Protein AF-A0A832A518-F1 (afdb_monomer)

Structure (mmCIF, N/CA/C/O backbone):
data_AF-A0A832A518-F1
#
_entry.id   AF-A0A832A518-F1
#
loop_
_atom_site.group_PDB
_atom_site.id
_atom_site.type_symbol
_atom_site.label_atom_id
_atom_site.label_alt_id
_atom_site.label_comp_id
_atom_site.label_asym_id
_atom_site.label_entity_id
_atom_site.label_seq_id
_atom_site.pdbx_PDB_ins_code
_atom_site.Cartn_x
_atom_site.Cartn_y
_atom_site.Cartn_z
_atom_site.occupanc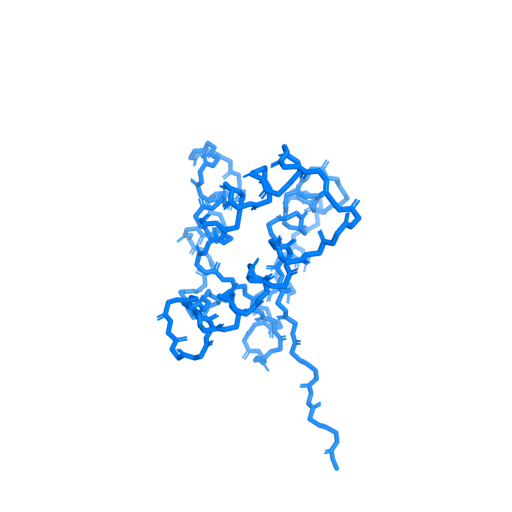y
_atom_site.B_iso_or_equiv
_atom_site.auth_seq_id
_atom_site.auth_comp_id
_atom_site.auth_asym_id
_atom_site.auth_atom_id
_atom_site.pdbx_PDB_model_num
ATOM 1 N N . MET A 1 1 ? 13.938 -24.719 13.598 1.00 45.72 1 MET A N 1
ATOM 2 C CA . MET A 1 1 ? 12.856 -23.749 13.875 1.00 45.72 1 MET A CA 1
ATOM 3 C C . MET A 1 1 ? 12.567 -23.016 12.575 1.00 45.72 1 MET A C 1
ATOM 5 O O . MET A 1 1 ? 13.482 -22.407 12.036 1.00 45.72 1 MET A O 1
ATOM 9 N N . THR A 1 2 ? 11.368 -23.152 12.010 1.00 62.72 2 THR A N 1
ATOM 10 C CA . THR A 1 2 ? 10.971 -22.450 10.779 1.00 62.72 2 THR A CA 1
ATOM 11 C C . THR A 1 2 ? 10.779 -20.971 11.091 1.00 62.72 2 THR A C 1
ATOM 13 O O . THR A 1 2 ? 10.058 -20.624 12.027 1.00 62.72 2 THR A O 1
ATOM 16 N N . ARG A 1 3 ? 11.452 -20.092 10.345 1.00 68.19 3 ARG A N 1
ATOM 17 C CA . ARG A 1 3 ? 11.252 -18.645 10.466 1.00 68.19 3 ARG A CA 1
ATOM 18 C C . ARG A 1 3 ? 9.785 -18.353 10.109 1.00 68.19 3 ARG A C 1
ATOM 20 O O . ARG A 1 3 ? 9.330 -18.887 9.099 1.00 68.19 3 ARG A O 1
ATOM 27 N N . PRO A 1 4 ? 9.034 -17.584 10.915 1.00 73.25 4 PRO A N 1
ATOM 28 C CA . PRO A 1 4 ? 7.655 -17.260 10.574 1.00 73.25 4 PRO A CA 1
ATOM 29 C C . PRO A 1 4 ? 7.622 -16.540 9.223 1.00 73.25 4 PRO A C 1
ATOM 31 O O . PRO A 1 4 ? 8.424 -15.630 8.987 1.00 73.25 4 PRO A O 1
ATOM 34 N N . SER A 1 5 ? 6.730 -16.981 8.335 1.00 88.19 5 SER A N 1
ATOM 35 C CA . SER A 1 5 ? 6.527 -16.351 7.032 1.00 88.19 5 SER A CA 1
ATOM 36 C C . SER A 1 5 ? 6.147 -14.885 7.215 1.00 88.19 5 SER A C 1
ATOM 38 O O . SER A 1 5 ? 5.351 -14.546 8.095 1.00 88.19 5 SER A O 1
ATOM 40 N N . ARG A 1 6 ? 6.730 -14.021 6.384 1.00 93.81 6 ARG A N 1
ATOM 41 C CA . ARG A 1 6 ? 6.369 -12.606 6.296 1.00 93.81 6 ARG A CA 1
ATOM 42 C C . ARG A 1 6 ? 5.565 -12.386 5.028 1.00 93.81 6 ARG A C 1
ATOM 44 O O . ARG A 1 6 ? 5.911 -12.934 3.985 1.00 93.81 6 ARG A O 1
ATOM 51 N N . TYR A 1 7 ? 4.532 -11.570 5.137 1.00 95.75 7 TYR A N 1
ATOM 52 C CA . TYR A 1 7 ? 3.613 -11.250 4.061 1.00 95.75 7 TYR A CA 1
ATOM 53 C C . TYR A 1 7 ? 3.668 -9.757 3.774 1.00 95.75 7 TYR A C 1
ATOM 55 O O . TYR A 1 7 ? 3.688 -8.939 4.699 1.00 95.75 7 TYR A O 1
ATOM 63 N N . LEU A 1 8 ? 3.684 -9.428 2.487 1.00 95.44 8 LEU A N 1
ATOM 64 C CA . LEU A 1 8 ? 3.557 -8.071 1.989 1.00 95.44 8 LEU A CA 1
ATOM 65 C C . LEU A 1 8 ? 2.201 -7.957 1.294 1.00 95.44 8 LEU A C 1
ATOM 67 O O . LEU A 1 8 ? 1.929 -8.710 0.362 1.00 95.44 8 LEU A O 1
ATOM 71 N N . LEU A 1 9 ? 1.338 -7.083 1.801 1.00 96.75 9 LEU A N 1
ATOM 72 C CA . LEU A 1 9 ? -0.003 -6.884 1.267 1.00 96.75 9 LEU A CA 1
ATOM 73 C C . LEU A 1 9 ? 0.005 -5.789 0.209 1.00 96.75 9 LEU A C 1
ATOM 75 O O . LEU A 1 9 ? 0.544 -4.704 0.435 1.00 96.75 9 LEU A O 1
ATOM 79 N N . ASP A 1 10 ? -0.637 -6.093 -0.908 1.00 95.94 10 ASP A N 1
ATOM 80 C CA . ASP A 1 10 ? -0.869 -5.172 -2.011 1.00 95.94 10 ASP A CA 1
ATOM 81 C C . ASP A 1 10 ? -2.131 -4.319 -1.790 1.00 95.94 10 ASP A C 1
ATOM 83 O O . ASP A 1 10 ? -2.989 -4.672 -0.970 1.00 95.94 10 ASP A O 1
ATOM 87 N N . SER A 1 11 ? -2.259 -3.203 -2.513 1.00 94.81 11 SER A N 1
ATOM 88 C CA . SER A 1 11 ? -3.415 -2.302 -2.412 1.00 94.81 11 SER A CA 1
ATOM 89 C C . SER A 1 11 ? -4.735 -3.020 -2.706 1.00 94.81 11 SER A C 1
ATOM 91 O O . SER A 1 11 ? -5.722 -2.806 -1.988 1.00 94.81 11 SER A O 1
ATOM 93 N N . ASP A 1 12 ? -4.737 -3.957 -3.656 1.00 94.75 12 ASP A N 1
ATOM 94 C CA . ASP A 1 12 ? -5.917 -4.738 -4.035 1.00 94.75 12 ASP A CA 1
ATOM 95 C C . ASP A 1 12 ? -6.501 -5.557 -2.879 1.00 94.75 12 ASP A C 1
ATOM 97 O O . ASP A 1 12 ? -7.723 -5.719 -2.804 1.00 94.75 12 ASP A O 1
ATOM 101 N N . VAL A 1 13 ? -5.677 -6.025 -1.933 1.00 95.44 13 VAL A N 1
ATOM 102 C CA . VAL A 1 13 ? -6.160 -6.756 -0.747 1.00 95.44 13 VAL A CA 1
ATOM 103 C C . VAL A 1 13 ? -7.083 -5.864 0.080 1.00 95.44 13 VAL A C 1
ATOM 105 O O . VAL A 1 13 ? -8.167 -6.290 0.478 1.00 95.44 13 VAL A O 1
ATOM 108 N N . PHE A 1 14 ? -6.686 -4.612 0.305 1.00 96.38 14 PHE A N 1
ATOM 109 C CA . PHE A 1 14 ? -7.455 -3.660 1.103 1.00 96.38 14 PHE A CA 1
ATOM 110 C C . PHE A 1 14 ? -8.663 -3.119 0.336 1.00 96.38 14 PHE A C 1
ATOM 112 O O . PHE A 1 14 ? -9.761 -3.027 0.889 1.00 96.38 14 PHE A O 1
ATOM 119 N N . ILE A 1 15 ? -8.481 -2.782 -0.944 1.00 94.62 15 ILE A N 1
ATOM 120 C CA . ILE A 1 15 ? -9.545 -2.235 -1.795 1.00 94.62 15 ILE A CA 1
ATOM 121 C C . ILE A 1 15 ? -10.647 -3.278 -1.997 1.00 94.62 15 ILE A C 1
ATOM 123 O O . ILE A 1 15 ? -11.831 -2.968 -1.846 1.00 94.62 15 ILE A O 1
ATOM 127 N N . THR A 1 16 ? -10.275 -4.527 -2.276 1.00 94.94 16 THR A N 1
ATOM 128 C CA . THR A 1 16 ? -11.238 -5.624 -2.424 1.00 94.94 16 THR A CA 1
ATOM 129 C C . THR A 1 16 ? -11.925 -5.920 -1.099 1.00 94.94 16 THR A C 1
ATOM 131 O O . THR A 1 16 ? -13.148 -6.058 -1.076 1.00 94.94 16 THR A O 1
ATOM 134 N N . ALA A 1 17 ? -11.181 -5.961 0.012 1.00 94.75 17 ALA A N 1
ATOM 135 C CA . ALA A 1 17 ? -11.750 -6.181 1.338 1.00 94.75 17 ALA A CA 1
ATOM 136 C C . ALA A 1 17 ? -12.845 -5.155 1.663 1.00 94.75 17 ALA A C 1
ATOM 138 O O . ALA A 1 17 ? -13.970 -5.559 1.968 1.00 94.75 17 ALA A O 1
ATOM 139 N N . LYS A 1 18 ? -12.568 -3.850 1.502 1.00 94.31 18 LYS A N 1
ATOM 140 C CA . LYS A 1 18 ? -13.552 -2.799 1.821 1.00 94.31 18 LYS A CA 1
ATOM 141 C C . LYS A 1 18 ? -14.801 -2.834 0.935 1.00 94.31 18 LYS A C 1
ATOM 143 O O . LYS A 1 18 ? -15.868 -2.441 1.389 1.00 94.31 18 LYS A O 1
ATOM 148 N N . ASN A 1 19 ? -14.667 -3.275 -0.317 1.00 93.19 19 ASN A N 1
ATOM 149 C CA . ASN A 1 19 ? -15.741 -3.234 -1.312 1.00 93.19 19 ASN A CA 1
ATOM 150 C C . ASN A 1 19 ? -16.555 -4.538 -1.371 1.00 93.19 19 ASN A C 1
ATOM 152 O O . ASN A 1 19 ? -17.519 -4.614 -2.131 1.00 93.19 19 ASN A O 1
ATOM 156 N N . THR A 1 20 ? -16.155 -5.575 -0.629 1.00 90.75 20 THR A N 1
ATOM 157 C CA . THR A 1 20 ? -16.795 -6.897 -0.667 1.00 90.75 20 THR A CA 1
ATOM 158 C C . THR A 1 20 ? -17.189 -7.365 0.737 1.00 90.75 20 THR A C 1
ATOM 160 O O . THR A 1 20 ? -17.945 -6.691 1.429 1.00 90.75 20 THR A O 1
ATOM 163 N N . TYR A 1 21 ? -16.712 -8.532 1.171 1.00 85.81 21 TYR A N 1
ATOM 164 C CA . TYR A 1 21 ? -17.165 -9.218 2.381 1.00 85.81 21 TYR A CA 1
ATOM 165 C C . TYR A 1 21 ? -16.560 -8.660 3.676 1.00 85.81 21 TYR A C 1
ATOM 167 O O . TYR A 1 21 ? -16.995 -9.041 4.760 1.00 85.81 21 TYR A O 1
ATOM 175 N N . TYR A 1 22 ? -15.571 -7.768 3.576 1.00 92.81 22 TYR A N 1
ATOM 176 C CA . TYR A 1 22 ? -14.837 -7.219 4.717 1.00 92.81 22 TYR A CA 1
ATOM 177 C C . TYR A 1 22 ? -14.977 -5.697 4.825 1.00 92.81 22 TYR A C 1
ATOM 179 O O . TYR A 1 22 ? -14.062 -5.015 5.290 1.00 92.81 22 TYR A O 1
ATOM 187 N N . ALA A 1 23 ? -16.119 -5.150 4.398 1.00 94.12 23 ALA A N 1
ATOM 188 C CA . ALA A 1 23 ? -16.446 -3.751 4.646 1.00 94.12 23 ALA A CA 1
ATOM 189 C C . ALA A 1 23 ? -16.334 -3.427 6.150 1.00 94.12 23 ALA A C 1
ATOM 191 O O . ALA A 1 23 ? -16.572 -4.290 7.000 1.00 94.12 23 ALA A O 1
ATOM 192 N N . PHE A 1 24 ? -15.933 -2.198 6.481 1.00 93.81 24 PHE A N 1
ATOM 193 C CA . PHE A 1 24 ? -15.619 -1.791 7.859 1.00 93.81 24 PHE A CA 1
ATOM 194 C C . PHE A 1 24 ? -16.803 -1.949 8.824 1.00 93.81 24 PHE A C 1
ATOM 196 O O . PHE A 1 24 ? -16.611 -2.300 9.987 1.00 93.81 24 PHE A O 1
ATOM 203 N N . ASP A 1 25 ? -18.018 -1.726 8.334 1.00 92.94 25 ASP A N 1
ATOM 204 C CA . ASP A 1 25 ? -19.282 -1.862 9.058 1.00 92.94 25 ASP A CA 1
ATOM 205 C C . ASP A 1 25 ? -19.779 -3.315 9.162 1.00 92.94 25 ASP A C 1
ATOM 207 O O . ASP A 1 25 ? -20.564 -3.633 10.055 1.00 92.94 25 ASP A O 1
ATOM 211 N N . ILE A 1 26 ? -19.302 -4.206 8.289 1.00 93.19 26 ILE A N 1
ATOM 212 C CA . ILE A 1 26 ? -19.688 -5.624 8.257 1.00 93.19 26 ILE A CA 1
ATOM 213 C C . ILE A 1 26 ? -18.706 -6.488 9.057 1.00 93.19 26 ILE A C 1
ATOM 215 O O . ILE A 1 26 ? -19.120 -7.336 9.848 1.00 93.19 26 ILE A O 1
ATOM 219 N N . CYS A 1 27 ? -17.399 -6.309 8.849 1.00 94.88 27 CYS A N 1
ATOM 220 C CA . CYS A 1 27 ? -16.364 -7.159 9.436 1.00 94.88 27 CYS A CA 1
ATOM 221 C C . CYS A 1 27 ? -15.161 -6.340 9.939 1.00 94.88 27 CYS A C 1
ATOM 223 O O . CYS A 1 27 ? -14.064 -6.426 9.379 1.00 94.88 27 CYS A O 1
ATOM 225 N N . PRO A 1 28 ? -15.313 -5.586 11.042 1.00 94.50 28 PRO A N 1
ATOM 226 C CA . PRO A 1 28 ? -14.200 -4.835 11.626 1.00 94.50 28 PRO A CA 1
ATOM 227 C C . PRO A 1 28 ? -13.044 -5.751 12.065 1.00 94.50 28 PRO A C 1
ATOM 229 O O . PRO A 1 28 ? -11.881 -5.363 12.000 1.00 94.50 28 PRO A O 1
ATOM 232 N N . GLY A 1 29 ? -13.343 -7.004 12.434 1.00 96.12 29 GLY A N 1
ATOM 233 C CA . GLY A 1 29 ? -12.346 -7.986 12.872 1.00 96.12 29 GLY A CA 1
ATOM 234 C C . GLY A 1 29 ? -11.264 -8.299 11.832 1.00 96.12 29 GLY A C 1
ATOM 235 O O . GLY A 1 29 ? -10.138 -8.613 12.212 1.00 96.12 29 GLY A O 1
ATOM 236 N N . PHE A 1 30 ? -11.564 -8.167 10.535 1.00 95.94 30 PHE A N 1
ATOM 237 C CA . PHE A 1 30 ? -10.553 -8.298 9.485 1.00 95.94 30 PHE A CA 1
ATOM 238 C C . PHE A 1 30 ? -9.474 -7.215 9.624 1.00 95.94 30 PHE A C 1
ATOM 240 O O . PHE A 1 30 ? -8.287 -7.530 9.689 1.00 95.94 30 PHE A O 1
ATOM 247 N N . TRP A 1 31 ? -9.881 -5.955 9.755 1.00 97.25 31 TRP A N 1
ATOM 248 C CA . TRP A 1 31 ? -8.975 -4.809 9.863 1.00 97.25 31 TRP A CA 1
ATOM 249 C C . TRP A 1 31 ? -8.148 -4.859 11.151 1.00 97.25 31 TRP A C 1
ATOM 251 O O . TRP A 1 31 ? -6.933 -4.659 11.116 1.00 97.25 31 TRP A O 1
ATOM 261 N N . GLU A 1 32 ? -8.770 -5.254 12.264 1.00 97.12 32 GLU A N 1
ATOM 262 C CA . GLU A 1 32 ? -8.066 -5.507 13.527 1.00 97.12 32 GLU A CA 1
ATOM 263 C C . GLU A 1 32 ? -7.028 -6.630 13.400 1.00 97.12 32 GLU A C 1
ATOM 265 O O . GLU A 1 32 ? -5.917 -6.528 13.928 1.00 97.12 32 GLU A O 1
ATOM 270 N N . SER A 1 33 ? -7.344 -7.698 12.657 1.00 96.38 33 SER A N 1
ATOM 271 C CA . SER A 1 33 ? -6.402 -8.798 12.437 1.00 96.38 33 SER A CA 1
ATOM 272 C C . SER A 1 33 ? -5.168 -8.357 11.647 1.00 96.38 33 SER A C 1
ATOM 274 O O . SER A 1 33 ? -4.058 -8.783 11.972 1.00 96.38 33 SER A O 1
ATOM 276 N N . VAL A 1 34 ? -5.320 -7.453 10.672 1.00 97.00 34 VAL A N 1
ATOM 277 C CA . VAL A 1 34 ? -4.187 -6.899 9.913 1.00 97.00 34 VAL A CA 1
ATOM 278 C C . VAL A 1 34 ? -3.222 -6.183 10.859 1.00 97.00 34 VAL A C 1
ATOM 280 O O . VAL A 1 34 ? -2.017 -6.452 10.839 1.00 97.00 34 VAL A O 1
ATOM 283 N N . LEU A 1 35 ? -3.749 -5.329 11.741 1.00 97.50 35 LEU A N 1
ATOM 284 C CA . LEU A 1 35 ? -2.949 -4.613 12.737 1.00 97.50 35 LEU A CA 1
ATOM 285 C C . LEU A 1 35 ? -2.314 -5.573 13.754 1.00 97.50 35 LEU A C 1
ATOM 287 O O . LEU A 1 35 ? -1.136 -5.433 14.095 1.00 97.50 35 LEU A O 1
ATOM 291 N N . HIS A 1 36 ? -3.052 -6.593 14.196 1.00 97.25 36 HIS A N 1
ATOM 292 C CA . HIS A 1 36 ? -2.541 -7.634 15.087 1.00 97.25 36 HIS A CA 1
ATOM 293 C C . HIS A 1 36 ? -1.350 -8.386 14.471 1.00 97.25 36 HIS A C 1
ATOM 295 O O . HIS A 1 36 ? -0.300 -8.538 15.101 1.00 97.25 36 HIS A O 1
ATOM 301 N N . HIS A 1 37 ? -1.476 -8.828 13.221 1.00 96.19 37 HIS A N 1
ATOM 302 C CA . HIS A 1 37 ? -0.414 -9.550 12.523 1.00 96.19 37 HIS A CA 1
ATOM 303 C C . HIS A 1 37 ? 0.793 -8.666 12.195 1.00 96.19 37 HIS A C 1
ATOM 305 O O . HIS A 1 37 ? 1.932 -9.157 12.204 1.00 96.19 37 HIS A O 1
ATOM 311 N N . HIS A 1 38 ? 0.578 -7.368 11.975 1.00 96.81 38 HIS A N 1
ATOM 312 C CA . HIS A 1 38 ? 1.668 -6.404 11.884 1.00 96.81 38 HIS A CA 1
ATOM 313 C C . HIS A 1 38 ? 2.424 -6.262 13.203 1.00 96.81 38 HIS A C 1
ATOM 315 O O . HIS A 1 38 ? 3.652 -6.355 13.218 1.00 96.81 38 HIS A O 1
ATOM 321 N N . LYS A 1 39 ? 1.705 -6.117 14.322 1.00 96.31 39 LYS A N 1
ATOM 322 C CA . LYS A 1 39 ? 2.303 -6.047 15.662 1.00 96.31 39 LYS A CA 1
ATOM 323 C C . LYS A 1 39 ? 3.163 -7.279 15.972 1.00 96.31 39 LYS A C 1
ATOM 325 O O . LYS A 1 39 ? 4.191 -7.160 16.631 1.00 96.31 39 LYS A O 1
ATOM 330 N N . ASN A 1 40 ? 2.784 -8.440 15.438 1.00 95.19 40 ASN A N 1
ATOM 331 C CA . ASN A 1 40 ? 3.545 -9.687 15.553 1.00 95.19 40 ASN A CA 1
ATOM 332 C C . ASN A 1 40 ? 4.690 -9.823 14.525 1.00 95.19 40 ASN A C 1
ATOM 334 O O . ASN A 1 40 ? 5.360 -10.854 14.480 1.00 95.19 40 ASN A O 1
ATOM 338 N N . GLY A 1 41 ? 4.924 -8.814 13.682 1.00 94.88 41 GLY A N 1
ATOM 339 C CA . GLY A 1 41 ? 6.023 -8.779 12.715 1.00 94.88 41 GLY A CA 1
ATOM 340 C C . GLY A 1 41 ? 5.846 -9.707 11.510 1.00 94.88 41 GLY A C 1
ATOM 341 O O . GLY A 1 41 ? 6.845 -10.120 10.913 1.00 94.88 41 GLY A O 1
ATOM 342 N N . THR A 1 42 ? 4.602 -10.058 11.168 1.00 95.94 42 THR A N 1
ATOM 343 C CA . THR A 1 42 ? 4.285 -11.018 10.091 1.00 95.94 42 THR A CA 1
ATOM 344 C C . THR A 1 42 ? 3.654 -10.381 8.860 1.00 95.94 42 THR A C 1
ATOM 346 O O . THR A 1 42 ? 3.825 -10.914 7.770 1.00 95.94 42 THR A O 1
ATOM 349 N N . VAL A 1 43 ? 2.971 -9.245 9.006 1.00 97.25 43 VAL A N 1
ATOM 350 C CA . VAL A 1 43 ? 2.271 -8.557 7.913 1.00 97.25 43 VAL A CA 1
ATOM 351 C C . VAL A 1 43 ? 2.784 -7.128 7.779 1.00 97.25 43 VAL A C 1
ATOM 353 O O . VAL A 1 43 ? 2.961 -6.422 8.775 1.00 97.25 43 VAL A O 1
ATOM 356 N N . PHE A 1 44 ? 3.030 -6.722 6.539 1.00 97.06 44 PHE A N 1
ATOM 357 C CA . PHE A 1 44 ? 3.509 -5.398 6.159 1.00 97.06 44 PHE A CA 1
ATOM 358 C C . PHE A 1 44 ? 2.898 -4.990 4.819 1.00 97.06 44 PHE A C 1
ATOM 360 O O . PHE A 1 44 ? 2.286 -5.805 4.129 1.00 97.06 44 PHE A O 1
ATOM 367 N N . SER A 1 45 ? 3.124 -3.749 4.422 1.00 97.25 45 SER A N 1
ATOM 368 C CA . SER A 1 45 ? 2.936 -3.275 3.052 1.00 97.25 45 SER A CA 1
ATOM 369 C C . SER A 1 45 ? 4.072 -2.308 2.697 1.00 97.25 45 SER A C 1
ATOM 371 O O . SER A 1 45 ? 5.027 -2.183 3.468 1.00 97.25 45 SER A O 1
ATOM 373 N N . ILE A 1 46 ? 4.011 -1.649 1.544 1.00 95.19 46 ILE A N 1
ATOM 374 C CA . ILE A 1 46 ? 5.014 -0.675 1.091 1.00 95.19 46 ILE A CA 1
ATOM 375 C C . ILE A 1 46 ? 4.444 0.740 1.022 1.00 95.19 46 ILE A C 1
ATOM 377 O O . ILE A 1 46 ? 3.236 0.946 0.906 1.00 95.19 46 ILE A O 1
ATOM 381 N N . ASP A 1 47 ? 5.328 1.721 1.093 1.00 93.62 47 ASP A N 1
ATOM 382 C CA . ASP A 1 47 ? 5.035 3.145 0.895 1.00 93.62 47 ASP A CA 1
ATOM 383 C C . ASP A 1 47 ? 4.240 3.458 -0.390 1.00 93.62 47 ASP A C 1
ATOM 385 O O . ASP A 1 47 ? 3.317 4.280 -0.356 1.00 93.62 47 ASP A O 1
ATOM 389 N N . ARG A 1 48 ? 4.521 2.769 -1.502 1.00 91.50 48 ARG A N 1
ATOM 390 C CA . ARG A 1 48 ? 3.759 2.896 -2.753 1.00 91.50 48 ARG A CA 1
ATOM 391 C C . ARG A 1 48 ? 2.291 2.527 -2.545 1.00 91.50 48 ARG A C 1
ATOM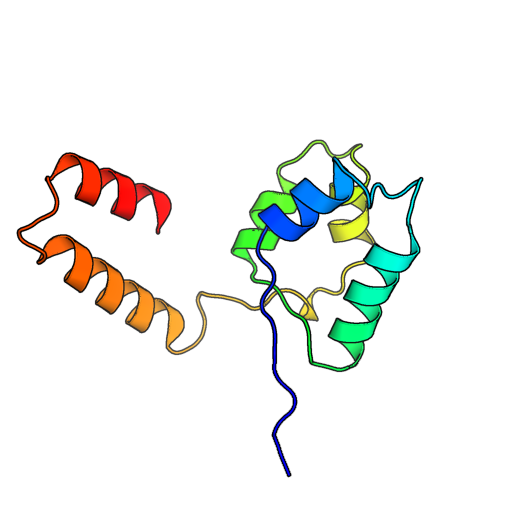 393 O O . ARG A 1 48 ? 1.409 3.320 -2.864 1.00 91.50 48 ARG A O 1
ATOM 400 N N . VAL A 1 49 ? 2.031 1.392 -1.893 1.00 95.19 49 VAL A N 1
ATOM 401 C CA . VAL A 1 49 ? 0.672 0.953 -1.543 1.00 95.19 49 VAL A CA 1
ATOM 402 C C . VAL A 1 49 ? 0.013 1.950 -0.593 1.00 95.19 49 VAL A C 1
ATOM 404 O O . VAL A 1 49 ? -1.150 2.292 -0.785 1.00 95.19 49 VAL A O 1
ATOM 407 N N .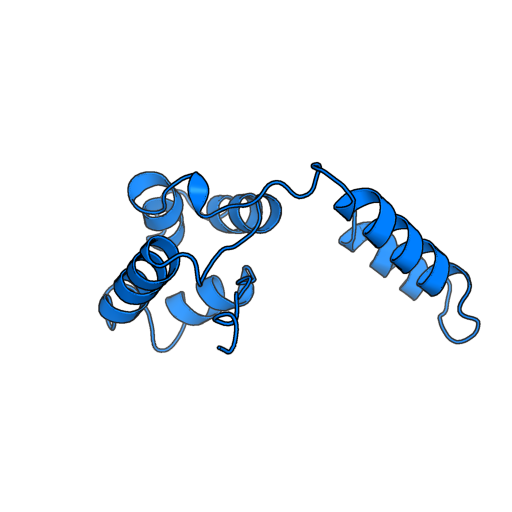 ARG A 1 50 ? 0.735 2.501 0.394 1.00 95.94 50 ARG A N 1
ATOM 408 C CA . ARG A 1 50 ? 0.187 3.573 1.247 1.00 95.94 50 ARG A CA 1
ATOM 409 C C . ARG A 1 50 ? -0.326 4.738 0.408 1.00 95.94 50 ARG A C 1
ATOM 411 O O . ARG A 1 50 ? -1.435 5.208 0.652 1.00 95.94 50 ARG A O 1
ATOM 418 N N . SER A 1 51 ? 0.481 5.194 -0.549 1.00 94.38 51 SER A N 1
ATOM 419 C CA . SER A 1 51 ? 0.156 6.313 -1.437 1.00 94.38 51 SER A CA 1
ATOM 420 C C . SER A 1 51 ? -1.104 6.036 -2.256 1.00 94.38 51 SER A C 1
ATOM 422 O O . SER A 1 51 ? -1.985 6.892 -2.322 1.00 94.38 51 SER A O 1
ATOM 424 N N . GLU A 1 52 ? -1.241 4.824 -2.791 1.00 93.69 52 GLU A N 1
ATOM 425 C CA . GLU A 1 52 ? -2.444 4.380 -3.506 1.00 93.69 52 GLU A CA 1
ATOM 426 C C . GLU A 1 52 ? -3.683 4.369 -2.602 1.00 93.69 52 GLU A C 1
ATOM 428 O O . GLU A 1 52 ? -4.735 4.892 -2.976 1.00 93.69 52 GLU A O 1
ATOM 433 N N . LEU A 1 53 ? -3.563 3.842 -1.379 1.00 95.50 53 LEU A N 1
ATOM 434 C CA . LEU A 1 53 ? -4.683 3.763 -0.440 1.00 95.50 53 LEU A CA 1
ATOM 435 C C . LEU A 1 53 ? -5.162 5.148 0.014 1.00 95.50 53 LEU A C 1
ATOM 437 O O . LEU A 1 53 ? -6.365 5.353 0.160 1.00 95.50 53 LEU A O 1
ATOM 441 N N . VAL A 1 54 ? -4.255 6.112 0.221 1.00 95.69 54 VAL A N 1
ATOM 442 C CA . VAL A 1 54 ? -4.623 7.476 0.656 1.00 95.69 54 VAL A CA 1
ATOM 443 C C . VAL A 1 54 ? -5.023 8.412 -0.485 1.00 95.69 54 VAL A C 1
ATOM 445 O O . VAL A 1 54 ? -5.490 9.517 -0.195 1.00 95.69 54 VAL A O 1
ATOM 448 N N . ALA A 1 55 ? -4.853 7.996 -1.746 1.00 93.94 55 ALA A N 1
ATOM 449 C CA . ALA A 1 55 ? -5.295 8.737 -2.929 1.00 93.94 55 ALA A CA 1
ATOM 450 C C . ALA A 1 55 ? -6.825 8.700 -3.131 1.00 93.94 55 ALA A C 1
ATOM 452 O O . ALA A 1 55 ? -7.362 9.473 -3.926 1.00 93.94 55 ALA A O 1
ATOM 453 N N . GLY A 1 56 ? -7.535 7.830 -2.401 1.00 89.62 56 GLY A N 1
ATOM 454 C CA . GLY A 1 56 ? -8.999 7.815 -2.340 1.00 89.62 56 GLY A CA 1
ATOM 455 C C . GLY A 1 56 ? -9.601 9.074 -1.698 1.00 89.62 56 GLY A C 1
ATOM 456 O O . GLY A 1 56 ? -8.899 9.990 -1.259 1.00 89.62 56 GLY A O 1
ATOM 457 N N . ARG A 1 57 ? -10.938 9.144 -1.605 1.00 91.12 57 ARG A N 1
ATOM 458 C CA . ARG A 1 57 ? -11.598 10.309 -0.987 1.00 91.12 57 ARG A CA 1
ATOM 459 C C . ARG A 1 57 ? -11.295 10.356 0.509 1.00 91.12 57 ARG A C 1
ATOM 461 O O . ARG A 1 57 ? -11.440 9.359 1.203 1.00 91.12 57 ARG A O 1
ATOM 468 N N . SER A 1 58 ? -10.992 11.539 1.041 1.00 89.31 58 SER A N 1
ATOM 469 C CA . SER A 1 58 ? -10.689 11.728 2.472 1.00 89.31 58 SER A CA 1
ATOM 470 C C . SER A 1 58 ? -11.812 11.297 3.424 1.00 89.31 58 SER A C 1
ATOM 472 O O . SER A 1 58 ? -11.565 11.060 4.603 1.00 89.31 58 SER A O 1
ATOM 474 N N . THR A 1 59 ? -13.049 11.200 2.932 1.00 90.75 59 THR A N 1
ATOM 475 C CA . THR A 1 59 ? -14.205 10.736 3.702 1.00 90.75 59 THR A CA 1
ATOM 476 C C . THR A 1 59 ? -14.356 9.216 3.732 1.00 90.75 59 THR A C 1
ATOM 478 O O . THR A 1 59 ? -15.144 8.733 4.544 1.00 90.75 59 THR A O 1
ATOM 481 N N . GLU A 1 60 ? -13.625 8.470 2.899 1.00 93.50 60 GLU A N 1
ATOM 482 C CA . GLU A 1 60 ? -13.680 7.006 2.856 1.00 93.50 60 GLU A CA 1
ATOM 483 C C . GLU A 1 60 ? -13.040 6.375 4.092 1.00 93.50 60 GLU A C 1
ATOM 485 O O . GLU A 1 60 ? -11.977 6.797 4.551 1.00 93.50 60 GLU A O 1
ATOM 490 N N . ASP A 1 61 ? -13.665 5.310 4.589 1.00 94.94 61 ASP A N 1
ATOM 491 C CA . ASP A 1 61 ? -13.231 4.632 5.813 1.00 94.94 61 ASP A CA 1
ATOM 492 C C . ASP A 1 61 ? -11.845 4.008 5.676 1.00 94.94 61 ASP A C 1
ATOM 494 O O . ASP A 1 61 ? -11.051 4.088 6.605 1.00 94.94 61 ASP A O 1
ATOM 498 N N . LEU A 1 62 ? -11.501 3.492 4.491 1.00 96.12 62 LEU A N 1
ATOM 499 C CA . LEU A 1 62 ? -10.1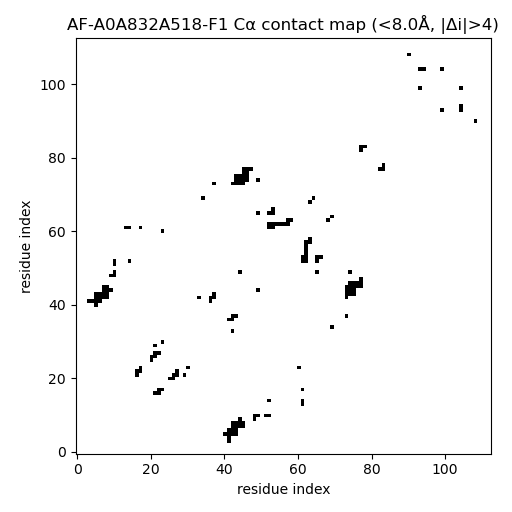57 2.984 4.212 1.00 96.12 62 LEU A CA 1
ATOM 500 C C . LEU A 1 62 ? -9.093 4.084 4.321 1.00 96.12 62 LEU A C 1
ATOM 502 O O . LEU A 1 62 ? -8.049 3.866 4.928 1.00 96.12 62 LEU A O 1
ATOM 506 N N . VAL A 1 63 ? -9.364 5.277 3.784 1.00 96.81 63 VAL A N 1
ATOM 507 C CA . VAL A 1 63 ? -8.421 6.405 3.845 1.00 96.81 63 VAL A CA 1
ATOM 508 C C . VAL A 1 63 ? -8.232 6.863 5.289 1.00 96.81 63 VAL A C 1
ATOM 510 O O . VAL A 1 63 ? -7.100 7.091 5.713 1.00 96.81 63 VAL A O 1
ATOM 513 N N . LYS A 1 64 ? -9.324 6.965 6.055 1.00 96.69 64 LYS A N 1
ATOM 514 C CA . LYS A 1 64 ? -9.273 7.295 7.488 1.00 96.69 64 LYS A CA 1
ATOM 515 C C . LYS A 1 64 ? -8.516 6.232 8.273 1.00 96.69 64 LYS A C 1
ATOM 517 O O . LYS A 1 64 ? -7.612 6.562 9.024 1.00 96.69 64 LYS A O 1
ATOM 522 N N . TRP A 1 65 ? -8.812 4.955 8.046 1.00 97.31 65 TRP A N 1
ATOM 523 C CA . TRP A 1 65 ? -8.140 3.847 8.719 1.00 97.31 65 TRP A CA 1
ATOM 524 C C . TRP A 1 65 ? -6.625 3.861 8.476 1.00 97.31 65 TRP A C 1
ATOM 526 O O . TRP A 1 65 ? -5.858 3.787 9.436 1.00 97.31 65 TRP A O 1
ATOM 536 N N . VAL A 1 66 ? -6.181 4.057 7.228 1.00 97.31 66 VAL A N 1
ATOM 537 C CA . VAL A 1 66 ? -4.745 4.166 6.906 1.00 97.31 66 VAL A CA 1
ATOM 538 C C . VAL A 1 66 ? -4.082 5.359 7.597 1.00 97.31 66 VAL A C 1
ATOM 540 O O . VAL A 1 66 ? -2.931 5.251 8.007 1.00 97.31 66 VAL A O 1
ATOM 543 N N . ARG A 1 67 ? -4.774 6.496 7.726 1.00 95.94 67 ARG A N 1
ATOM 544 C CA . ARG A 1 67 ? -4.210 7.711 8.338 1.00 95.94 67 ARG A CA 1
ATOM 545 C C . ARG A 1 67 ? -4.209 7.681 9.862 1.00 95.94 67 ARG A C 1
ATOM 547 O O . ARG A 1 67 ? -3.265 8.177 10.467 1.00 95.94 67 ARG A O 1
ATOM 554 N N . ASP A 1 68 ? -5.258 7.126 10.453 1.00 96.06 68 ASP A N 1
ATOM 555 C CA . ASP A 1 68 ? -5.548 7.295 11.876 1.00 96.06 68 ASP A CA 1
ATOM 556 C C . ASP A 1 68 ? -5.165 6.060 12.702 1.00 96.06 68 ASP A C 1
ATOM 558 O O . ASP A 1 68 ? -4.910 6.181 13.899 1.00 96.06 68 ASP A O 1
ATOM 562 N N . GLN A 1 69 ? -5.144 4.869 12.090 1.00 96.25 69 GLN A N 1
ATOM 563 C CA . GLN A 1 69 ? -5.003 3.599 12.816 1.00 96.25 69 GLN A CA 1
ATOM 564 C C . GLN A 1 69 ? -3.807 2.752 12.380 1.00 96.25 69 GLN A C 1
ATOM 566 O O . GLN A 1 69 ? -3.271 2.001 13.197 1.00 96.25 69 GLN A O 1
ATOM 571 N N . VAL A 1 70 ? -3.374 2.843 11.120 1.00 97.31 70 VAL A N 1
ATOM 572 C CA . VAL A 1 70 ? -2.235 2.054 10.631 1.00 97.31 70 VAL A CA 1
ATOM 573 C C . VAL A 1 70 ? -0.920 2.710 11.070 1.00 97.31 70 VAL A C 1
ATOM 575 O O . VAL A 1 70 ? -0.664 3.853 10.697 1.00 97.31 70 VAL A O 1
ATOM 578 N N . PRO A 1 71 ? -0.049 2.013 11.825 1.00 96.62 71 PRO A N 1
ATOM 579 C CA . PRO A 1 71 ? 1.243 2.566 12.221 1.00 96.62 71 PRO A CA 1
ATOM 580 C C . PRO A 1 71 ? 2.151 2.810 11.014 1.00 96.62 71 PRO A C 1
ATOM 582 O O . PRO A 1 71 ? 2.212 1.970 10.117 1.00 96.62 71 PRO A O 1
ATOM 585 N N . ASP A 1 72 ? 2.965 3.869 11.041 1.00 94.31 72 ASP A N 1
ATOM 586 C CA . ASP A 1 72 ? 3.942 4.139 9.971 1.00 94.31 72 ASP A CA 1
ATOM 587 C C . ASP A 1 72 ? 4.901 2.957 9.739 1.00 94.31 72 ASP A C 1
ATOM 589 O O . ASP A 1 72 ? 5.290 2.675 8.610 1.00 94.31 72 ASP A O 1
ATOM 593 N N . SER A 1 73 ? 5.210 2.179 10.787 1.00 95.56 73 SER A N 1
ATOM 594 C CA . SER A 1 73 ? 6.049 0.978 10.691 1.00 95.56 73 SER A CA 1
ATOM 595 C C . SER A 1 73 ? 5.468 -0.144 9.820 1.00 95.56 73 SER A C 1
ATOM 597 O O . SER A 1 73 ? 6.211 -1.078 9.477 1.00 95.56 73 SER A O 1
ATOM 599 N N . PHE A 1 74 ? 4.170 -0.083 9.497 1.00 97.12 74 PHE A N 1
ATOM 600 C CA . PHE A 1 74 ? 3.468 -1.017 8.614 1.00 97.12 74 PHE A CA 1
ATOM 601 C C . PHE A 1 74 ? 3.979 -0.938 7.182 1.00 97.12 74 PHE A C 1
ATOM 603 O O . PHE A 1 74 ? 4.134 -1.976 6.534 1.00 97.12 74 PHE A O 1
ATOM 610 N N . PHE A 1 75 ? 4.286 0.274 6.723 1.00 96.31 75 PHE A N 1
ATOM 611 C CA . PHE A 1 75 ? 4.731 0.542 5.366 1.00 96.31 75 PHE A CA 1
ATOM 612 C C . PHE A 1 75 ? 6.257 0.568 5.310 1.00 96.31 75 PHE A C 1
ATOM 614 O O . PHE A 1 75 ? 6.916 1.294 6.052 1.00 96.31 75 PHE A O 1
ATOM 621 N N . LYS A 1 76 ? 6.835 -0.278 4.460 1.00 94.00 76 LYS A N 1
ATOM 622 C CA . LYS A 1 76 ? 8.277 -0.344 4.222 1.00 94.00 76 LYS A CA 1
ATOM 623 C C . LYS A 1 76 ? 8.645 0.520 3.025 1.00 94.00 76 LYS A C 1
ATOM 625 O O . LYS A 1 76 ? 7.958 0.464 2.009 1.00 94.00 76 LYS A O 1
ATOM 630 N N . GLY A 1 77 ? 9.712 1.301 3.173 1.00 90.31 77 GLY A N 1
ATOM 631 C CA . GLY A 1 77 ? 10.267 2.089 2.081 1.00 90.31 77 GLY A CA 1
ATOM 632 C C . GLY A 1 77 ? 10.822 1.175 0.995 1.00 90.31 77 GLY A C 1
ATOM 633 O O . GLY A 1 77 ? 11.541 0.222 1.309 1.00 90.31 77 GLY A O 1
ATOM 634 N N . VAL A 1 78 ? 10.478 1.442 -0.263 1.00 84.50 78 VAL A N 1
ATOM 635 C CA . VAL A 1 78 ? 11.021 0.695 -1.418 1.00 84.50 78 VAL A CA 1
ATOM 636 C C . VAL A 1 78 ? 12.267 1.338 -2.014 1.00 84.50 78 VAL A C 1
ATOM 638 O O . VAL A 1 78 ? 12.964 0.705 -2.797 1.00 84.50 78 VAL A O 1
ATOM 641 N N . GLU A 1 79 ? 12.580 2.572 -1.623 1.00 79.81 79 GLU A N 1
ATOM 642 C CA . GLU A 1 79 ? 13.794 3.274 -2.056 1.00 79.81 79 GLU A CA 1
ATOM 643 C C . GLU A 1 79 ? 15.033 2.901 -1.222 1.00 79.81 79 GLU A C 1
ATOM 645 O O . GLU A 1 79 ? 16.137 3.377 -1.478 1.00 79.81 79 GLU A O 1
ATOM 650 N N . GLU A 1 80 ? 14.872 2.036 -0.219 1.00 74.12 80 GLU A N 1
ATOM 651 C CA . GLU A 1 80 ? 15.949 1.622 0.675 1.00 74.12 80 GLU A CA 1
ATOM 652 C C . GLU A 1 80 ? 16.558 0.270 0.270 1.00 74.12 80 GLU A C 1
ATOM 654 O O . GLU A 1 80 ? 15.868 -0.689 -0.086 1.00 74.12 80 GLU A O 1
ATOM 659 N N . GLY A 1 81 ? 17.880 0.154 0.418 1.00 79.69 81 GLY A N 1
ATOM 660 C CA . GLY A 1 81 ? 18.598 -1.110 0.258 1.00 79.69 81 GLY A CA 1
ATOM 661 C C . GLY A 1 81 ? 18.685 -1.582 -1.195 1.00 79.69 81 GLY A C 1
ATOM 662 O O . GLY A 1 81 ? 18.957 -0.793 -2.090 1.00 79.69 81 GLY A O 1
ATOM 663 N N . THR A 1 82 ? 18.506 -2.885 -1.415 1.00 86.19 82 THR A N 1
ATOM 664 C CA . THR A 1 82 ? 18.693 -3.533 -2.728 1.00 86.19 82 THR A CA 1
ATOM 665 C C . THR A 1 82 ? 17.442 -3.504 -3.604 1.00 86.19 82 THR A C 1
ATOM 667 O O . THR A 1 82 ? 17.474 -3.993 -4.726 1.00 86.19 82 THR A O 1
ATOM 670 N N . VAL A 1 83 ? 16.318 -2.976 -3.109 1.00 87.25 83 VAL A N 1
ATOM 671 C CA . VAL A 1 83 ? 15.042 -3.010 -3.837 1.00 87.25 83 VAL A CA 1
ATOM 672 C C . VAL A 1 83 ? 15.141 -2.302 -5.200 1.00 87.25 83 VAL A C 1
ATOM 674 O O . VAL A 1 83 ? 14.752 -2.924 -6.187 1.00 87.25 83 VAL A O 1
ATOM 677 N N . PRO A 1 84 ? 15.722 -1.091 -5.327 1.00 86.50 84 PRO A N 1
ATOM 678 C CA . PRO A 1 84 ? 15.870 -0.437 -6.632 1.00 86.50 84 PRO A CA 1
ATOM 679 C C . PRO A 1 84 ? 16.711 -1.237 -7.641 1.00 86.50 84 PRO A C 1
ATOM 681 O O . PRO A 1 84 ? 16.411 -1.240 -8.840 1.00 86.50 84 PRO A O 1
ATOM 684 N N . ASP A 1 85 ? 17.733 -1.949 -7.160 1.00 89.69 85 ASP A N 1
ATOM 685 C CA . ASP A 1 85 ? 18.593 -2.787 -8.001 1.00 89.69 85 ASP A CA 1
ATOM 686 C C . ASP A 1 85 ? 17.801 -3.977 -8.565 1.00 89.69 85 ASP A C 1
ATOM 688 O O . ASP A 1 85 ? 17.834 -4.235 -9.767 1.00 89.69 85 ASP A O 1
ATOM 692 N N . GLU A 1 86 ? 16.999 -4.645 -7.732 1.00 90.75 86 GLU A N 1
ATOM 693 C CA . GLU A 1 86 ? 16.132 -5.751 -8.167 1.00 90.75 86 GLU A CA 1
ATOM 694 C C . GLU A 1 86 ? 15.070 -5.284 -9.177 1.00 90.75 86 GLU A C 1
ATOM 696 O O . GLU A 1 86 ? 14.807 -5.958 -10.176 1.00 90.75 86 GLU A O 1
ATOM 701 N N . TYR A 1 87 ? 14.484 -4.098 -8.970 1.00 87.88 87 TYR A N 1
ATOM 702 C CA . TYR A 1 87 ? 13.571 -3.490 -9.946 1.00 87.88 87 TYR A CA 1
ATOM 703 C C . TYR A 1 87 ? 14.264 -3.243 -11.290 1.00 87.88 87 TYR A C 1
ATOM 705 O O . TYR A 1 87 ? 13.679 -3.496 -12.348 1.00 87.88 87 TYR A O 1
ATOM 713 N N . THR A 1 88 ? 15.517 -2.785 -11.257 1.00 89.75 88 THR A N 1
ATOM 714 C CA . THR A 1 88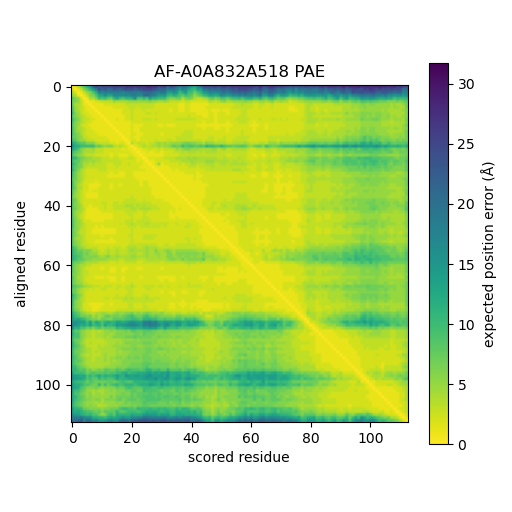 ? 16.326 -2.563 -12.460 1.00 89.75 88 THR A CA 1
ATOM 715 C C . THR A 1 88 ? 16.577 -3.872 -13.206 1.00 89.75 88 THR A C 1
ATOM 717 O O . THR A 1 88 ? 16.379 -3.930 -14.422 1.00 89.75 88 THR A O 1
ATOM 720 N N . GLU A 1 89 ? 16.939 -4.939 -12.497 1.00 93.06 89 GLU A N 1
ATOM 721 C CA . GLU A 1 89 ? 17.159 -6.261 -13.094 1.00 93.06 89 GLU A CA 1
ATOM 722 C C . GLU A 1 89 ? 15.889 -6.814 -13.756 1.00 93.06 89 GLU A C 1
ATOM 724 O O . GLU A 1 89 ? 15.931 -7.270 -14.904 1.00 93.06 89 GLU A O 1
ATOM 729 N N . ILE A 1 90 ? 14.733 -6.698 -13.095 1.00 92.19 90 ILE A N 1
ATOM 730 C CA . ILE A 1 90 ? 13.441 -7.106 -13.669 1.00 92.19 90 ILE A CA 1
ATOM 731 C C . ILE A 1 90 ? 13.120 -6.279 -14.919 1.00 92.19 90 ILE A C 1
ATOM 733 O O . ILE A 1 90 ? 12.712 -6.836 -15.942 1.00 92.19 90 ILE A O 1
ATOM 737 N N . MET A 1 91 ? 13.331 -4.961 -14.870 1.00 90.81 91 MET A N 1
ATOM 738 C CA . MET A 1 91 ? 13.098 -4.079 -16.013 1.00 90.81 91 MET A CA 1
ATOM 739 C C . MET A 1 91 ? 13.950 -4.495 -17.212 1.00 90.81 91 MET A C 1
ATOM 741 O O . MET A 1 91 ? 13.433 -4.667 -18.316 1.00 90.81 91 MET A O 1
ATOM 745 N N . LEU A 1 92 ? 15.248 -4.713 -16.998 1.00 92.44 92 LEU A N 1
ATOM 746 C CA . LEU A 1 92 ? 16.168 -5.150 -18.045 1.00 92.44 92 LEU A CA 1
ATOM 747 C C . LEU A 1 92 ? 15.770 -6.508 -18.623 1.00 92.44 92 LEU A C 1
ATOM 749 O O . LEU A 1 92 ? 15.841 -6.690 -19.841 1.00 92.44 92 LEU A O 1
ATOM 753 N N . TRP A 1 93 ? 15.325 -7.442 -17.780 1.00 93.94 93 TRP A N 1
ATOM 754 C CA . TRP A 1 93 ? 14.829 -8.737 -18.233 1.00 93.94 93 TRP A CA 1
ATOM 755 C C . TRP A 1 93 ? 13.617 -8.587 -19.160 1.00 93.94 93 TRP A C 1
ATOM 757 O O . TRP A 1 93 ? 13.622 -9.150 -20.256 1.00 93.94 93 TRP A O 1
ATOM 767 N N . VAL A 1 94 ? 12.623 -7.771 -18.784 1.00 92.62 94 VAL A N 1
ATOM 768 C CA . VAL A 1 94 ? 11.437 -7.512 -19.623 1.00 92.62 94 VAL A CA 1
ATOM 769 C C . VAL A 1 94 ? 11.829 -6.866 -20.953 1.00 92.62 94 VAL A C 1
ATOM 771 O O . VAL A 1 94 ? 11.349 -7.288 -22.007 1.00 92.62 94 VAL A O 1
ATOM 774 N N . GLN A 1 95 ? 12.729 -5.878 -20.936 1.00 89.94 95 GLN A N 1
ATOM 775 C CA . GLN A 1 95 ? 13.154 -5.173 -22.152 1.00 89.94 95 GLN A CA 1
ATOM 776 C C . GLN A 1 95 ? 13.895 -6.085 -23.139 1.00 89.94 95 GLN A C 1
ATOM 778 O O . GLN A 1 95 ? 13.696 -5.980 -24.352 1.00 89.94 95 GLN A O 1
ATOM 783 N N . ARG A 1 96 ? 14.717 -7.009 -22.629 1.00 92.75 96 ARG A N 1
ATOM 784 C CA . ARG A 1 96 ? 15.503 -7.959 -23.434 1.00 92.75 96 ARG A CA 1
ATOM 785 C C . ARG A 1 96 ? 14.701 -9.157 -23.934 1.00 92.75 96 ARG A C 1
ATOM 787 O O . ARG A 1 96 ? 15.232 -9.951 -24.699 1.00 92.75 96 ARG A O 1
ATOM 794 N N . HIS A 1 97 ? 13.459 -9.322 -23.492 1.00 91.12 97 HIS A N 1
ATOM 795 C CA . HIS A 1 97 ? 12.670 -10.487 -23.853 1.00 91.12 97 HIS A CA 1
ATOM 796 C C . HIS A 1 97 ? 12.090 -10.345 -25.272 1.00 91.12 97 HIS A C 1
ATOM 798 O O . HIS A 1 97 ? 11.345 -9.404 -25.559 1.00 91.12 97 HIS A O 1
ATOM 804 N N . ASP A 1 98 ? 12.399 -11.301 -26.152 1.00 91.00 98 ASP A N 1
ATOM 805 C CA . ASP A 1 98 ? 12.028 -11.249 -27.577 1.00 91.00 98 ASP A CA 1
ATOM 806 C C . ASP A 1 98 ? 10.536 -11.524 -27.844 1.00 91.00 98 ASP A C 1
ATOM 808 O O . ASP A 1 98 ? 10.023 -11.192 -28.909 1.00 91.00 98 ASP A O 1
ATOM 812 N N . LEU A 1 99 ? 9.816 -12.125 -26.885 1.00 92.31 99 LEU A N 1
ATOM 813 C CA . LEU A 1 99 ? 8.381 -12.436 -27.031 1.00 92.31 99 LEU A CA 1
ATOM 814 C C . LEU A 1 99 ? 7.437 -11.259 -26.737 1.00 92.31 99 LEU A C 1
ATOM 816 O O . LEU A 1 99 ? 6.240 -11.384 -26.991 1.00 92.31 99 LEU A O 1
ATOM 820 N N . TYR A 1 100 ? 7.928 -10.156 -26.165 1.00 92.12 100 TYR A N 1
ATOM 821 C CA . TYR A 1 100 ? 7.087 -8.999 -25.843 1.00 92.12 100 TYR A CA 1
ATOM 822 C C . TYR A 1 100 ? 7.251 -7.916 -26.902 1.00 92.12 100 TYR A C 1
ATOM 824 O O . TYR A 1 100 ? 8.374 -7.551 -27.250 1.00 92.12 100 TYR A O 1
ATOM 832 N N . ASP A 1 101 ? 6.131 -7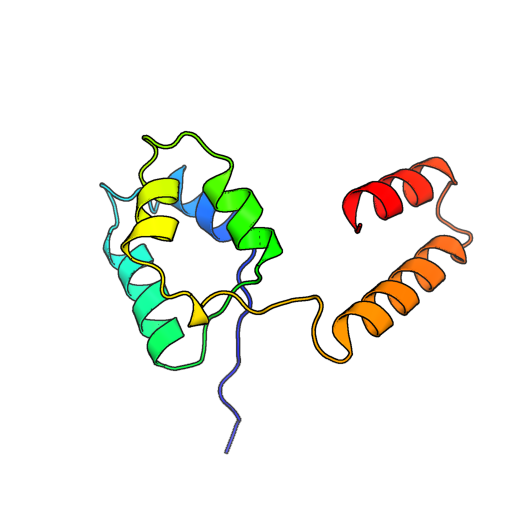.378 -27.379 1.00 94.00 101 ASP A N 1
ATOM 833 C CA . ASP A 1 101 ? 6.150 -6.214 -28.256 1.00 94.00 101 ASP A CA 1
ATOM 834 C C . ASP A 1 101 ? 6.554 -4.937 -27.495 1.00 94.00 101 ASP A C 1
ATOM 836 O O . ASP A 1 101 ? 6.465 -4.845 -26.264 1.00 94.00 101 ASP A O 1
ATOM 840 N N . ASP A 1 102 ? 7.003 -3.933 -28.245 1.00 92.88 102 ASP A N 1
ATOM 841 C CA . ASP A 1 102 ? 7.501 -2.676 -27.681 1.00 92.88 102 ASP A CA 1
ATOM 842 C C . ASP A 1 102 ? 6.427 -1.913 -26.896 1.00 92.88 102 ASP A C 1
ATOM 844 O O . ASP A 1 102 ? 6.731 -1.227 -25.918 1.00 92.88 102 ASP A O 1
ATOM 848 N N . HIS A 1 103 ? 5.154 -2.054 -27.274 1.00 93.31 103 HIS A N 1
ATOM 849 C CA . HIS A 1 103 ? 4.052 -1.399 -26.581 1.00 93.31 103 HIS A CA 1
ATOM 850 C C . HIS A 1 103 ? 3.804 -2.030 -25.201 1.00 93.31 103 HIS A C 1
ATOM 852 O O . HIS A 1 103 ? 3.623 -1.313 -24.213 1.00 93.31 103 HIS A O 1
ATOM 858 N N . ALA A 1 104 ? 3.853 -3.357 -25.091 1.00 92.56 104 ALA A N 1
ATOM 859 C CA . ALA A 1 104 ? 3.770 -4.080 -23.828 1.00 92.56 104 ALA A CA 1
ATOM 860 C C . ALA A 1 104 ? 4.953 -3.735 -22.911 1.00 92.56 104 ALA A C 1
ATOM 862 O O . ALA A 1 104 ? 4.748 -3.468 -21.724 1.00 92.56 104 ALA A O 1
ATOM 863 N N . LYS A 1 105 ? 6.169 -3.653 -23.469 1.00 92.44 105 LYS A N 1
ATOM 864 C CA . LYS A 1 105 ? 7.377 -3.220 -22.747 1.00 92.44 105 LYS A CA 1
ATOM 865 C C . LYS A 1 105 ? 7.251 -1.790 -22.219 1.00 92.44 105 LYS A C 1
ATOM 867 O O . LYS A 1 105 ? 7.568 -1.539 -21.057 1.00 92.44 105 LYS A O 1
ATOM 872 N N . AL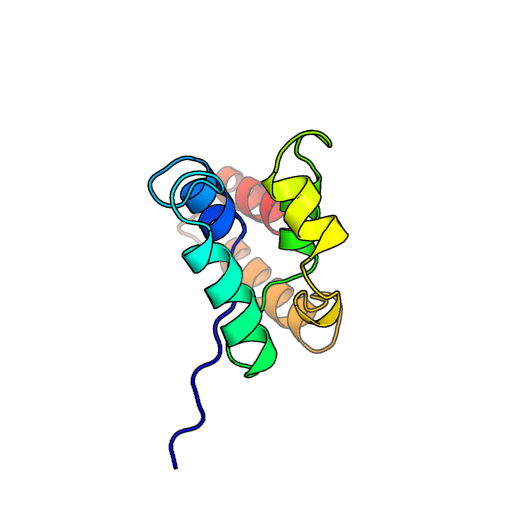A A 1 106 ? 6.749 -0.863 -23.035 1.00 90.88 106 ALA A N 1
ATOM 873 C CA . ALA A 1 106 ? 6.529 0.525 -22.631 1.00 90.88 1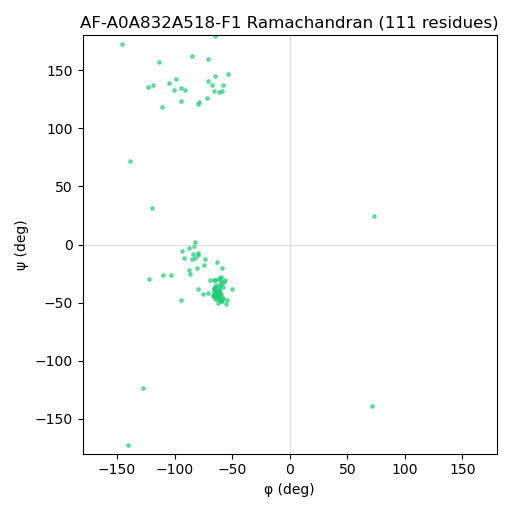06 ALA A CA 1
ATOM 874 C C . ALA A 1 106 ? 5.459 0.642 -21.534 1.00 90.88 106 ALA A C 1
ATOM 876 O O . ALA A 1 106 ? 5.657 1.353 -20.548 1.00 90.88 106 ALA A O 1
ATOM 877 N N . LYS A 1 107 ? 4.348 -0.096 -21.664 1.00 90.75 107 LYS A N 1
ATOM 878 C CA . LYS A 1 107 ? 3.285 -0.130 -20.650 1.00 90.75 107 LYS A CA 1
ATOM 879 C C . LYS A 1 107 ? 3.793 -0.673 -19.313 1.00 90.75 107 LYS A C 1
ATOM 881 O O . LYS A 1 107 ? 3.465 -0.109 -18.274 1.00 90.75 107 LYS A O 1
ATOM 886 N N . PHE A 1 108 ? 4.587 -1.744 -19.338 1.00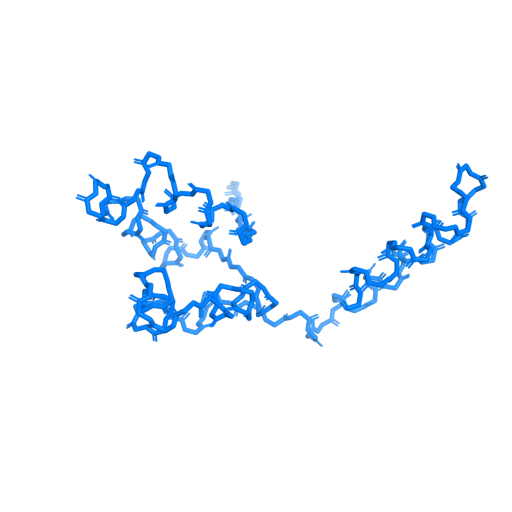 90.12 108 PHE A N 1
ATOM 887 C CA . PHE A 1 108 ? 5.207 -2.298 -18.135 1.00 90.12 108 PHE A CA 1
ATOM 888 C C . PHE A 1 108 ? 6.125 -1.271 -17.461 1.00 90.12 108 PHE A C 1
ATOM 890 O O . PHE A 1 108 ? 5.988 -1.027 -16.265 1.00 90.12 108 PHE A O 1
ATOM 897 N N . ALA A 1 109 ? 6.994 -0.612 -18.233 1.00 86.44 109 ALA A N 1
ATOM 898 C CA . ALA A 1 109 ? 7.913 0.389 -17.701 1.00 86.44 109 ALA A CA 1
ATOM 899 C C . ALA A 1 109 ? 7.188 1.575 -17.045 1.00 86.44 109 ALA A C 1
ATOM 901 O O . ALA A 1 109 ? 7.553 1.989 -15.949 1.00 86.44 109 ALA A O 1
ATOM 902 N N . ALA A 1 110 ? 6.117 2.072 -17.670 1.00 85.12 110 ALA A N 1
ATOM 903 C CA . ALA A 1 110 ? 5.321 3.171 -17.128 1.00 85.12 110 ALA A CA 1
ATOM 904 C C . ALA A 1 110 ? 4.589 2.821 -15.819 1.00 85.12 110 ALA A C 1
ATOM 906 O O . ALA A 1 110 ? 4.354 3.709 -15.008 1.00 85.12 110 ALA A O 1
ATOM 907 N N . GLY A 1 111 ? 4.205 1.554 -15.621 1.00 73.31 111 GLY A N 1
ATOM 908 C CA . GLY A 1 111 ? 3.538 1.100 -14.395 1.00 73.31 111 GLY A CA 1
ATOM 909 C C . GLY A 1 111 ? 4.492 0.670 -13.276 1.00 73.31 111 GLY A C 1
ATOM 910 O O . GLY A 1 111 ? 4.089 0.649 -12.114 1.00 73.31 111 GLY A O 1
ATOM 911 N N . ALA A 1 112 ? 5.731 0.311 -13.617 1.00 64.62 112 ALA A N 1
ATOM 912 C CA . ALA A 1 112 ? 6.747 -0.147 -12.670 1.00 64.62 112 ALA A CA 1
ATOM 913 C C . ALA A 1 112 ? 7.560 1.000 -12.042 1.00 64.62 112 ALA A C 1
ATOM 915 O O . ALA A 1 112 ? 8.066 0.828 -10.934 1.00 64.62 112 ALA A O 1
ATOM 916 N N . CYS A 1 113 ? 7.664 2.151 -12.719 1.00 50.94 113 CYS A N 1
ATOM 917 C CA . CYS A 1 113 ? 8.198 3.390 -12.143 1.00 50.94 113 CYS A CA 1
ATOM 918 C C . CYS A 1 113 ? 7.232 4.049 -11.150 1.00 50.94 113 CYS A C 1
ATOM 920 O O . CYS A 1 113 ? 6.030 3.688 -11.131 1.00 50.94 113 CYS A O 1
#

Foldseek 3Di:
DDDAAADEDALCVLVVLCVPCNNCVRNVVVVVVQQVCVVVVRAAYAPVSLVVQCVDDCPDPSNCCSVPPDDPSRHDYCVDDCNVVVLVVVLVVLVPDPPDDPVRSVVVVVVSD

Nearest PDB structures (foldseek):
  3h87-assembly1_B  TM=5.141E-01  e=6.424E-01  Mycobacterium tuberculosis H37Rv
  6a7v-assembly1_E  TM=5.770E-01  e=2.425E+00  Mycobacterium tuberculosis H37Rv
  5sv2-assembly1_A-2  TM=5.439E-01  e=4.712E+00  Mycobacterium tuberculosis H37Rv

pLDDT: mean 91.23, std 8.68, range [45.72, 97.5]

Mean predicted aligned error: 5.02 Å

Radius of gyration: 17.05 Å; Cα contacts (8 Å, |Δi|>4): 89; chains: 1; bounding box: 38×36×44 Å

Sequence (113 aa):
MTRPSRYLLDSDVFITAKNTYYAFDICPGFWESVLHHHKNGTVFSIDRVRSELVAGRSTEDLVKWVRDQVPDSFFKGVEEGTVPDEYTEIMLWVQRHDLYDDHAKAKFAAGAC

Solvent-accessible surface area (backbone atoms only — not comparable to full-atom values): 6653 Å² total; per-residue (Å²): 135,84,79,80,74,71,44,75,55,57,52,63,61,57,57,50,30,51,75,54,88,38,18,69,92,77,29,50,67,58,62,52,46,53,55,52,36,30,77,70,71,31,40,36,32,35,46,69,39,50,52,59,51,57,68,50,59,83,86,38,67,67,29,42,42,54,71,77,69,50,58,73,84,40,41,42,70,61,88,53,83,64,46,56,57,54,54,48,53,52,50,51,51,57,68,70,38,86,89,56,54,72,65,60,44,51,52,50,52,68,68,73,102

InterPro domains:
  IPR016541 Uncharacterised conserved protein UCP008505 [PF14367] (7-112)

Organism: NCBI:txid35837

Secondary structure (DSSP, 8-state):
-PPPP-EE--HHHHHHHHHTTT-TTT-HHHHHHHHHHHHTT-EEEEHHHHHHHHTS-TTSHHHHHHHHTS-GGGEEPSSSTTHHHHHHHHHHHHHH-TTS-HHHHHHHHHHH-